Protein AF-A0A0G3BK07-F1 (afdb_monomer_lite)

Foldseek 3Di:
DDDDDDDPPPDVQPPDFDKDKDFAALQCLQPDPPRQWHQDPVRDIDGDVVLQDDPQNWGQPDWDKDWDDADAKIWIKIWRHTDADPDDRPDPVCVLRYNQWTWIWIWMHHRTMIMTTGTDIAGCDDDPDPSPGHHPVNVSVVVNHDDDDDDDPPDPPDD

Radius of gyration: 17.46 Å; chains: 1; bounding box: 60×30×41 Å

Organism: NCBI:txid413882

Sequence (159 aa):
MLYFQYDEARDEYAKTLRLEVARRPLESALTAPDAIVIRRRDGSIGLNDVYRWGGCGQTAVDLKVESVVGRNWNGWVVEQVFPMPKRPLRSEACQKFTPEYKCVDMTFGNDKMSVQLASHCFLRKRVHNLDKELSYDVFMDTIKTIEFHEGSVSVPRSN

Secondary structure (DSSP, 8-state):
----PPP-S--TT------EEESS-HHHHTTSTT-SEEE-TTS-EEE-GGG--EETTEE--EEEEEEEE-SS-EEEEEEEEPPPPSS--SSGGGTTSSTTEEEEEEEEE-SS-EEEEEEEEEESS----TTT--BHHHHHHHHTT--------------

Structure (mmCIF, N/CA/C/O backbone):
data_AF-A0A0G3BK07-F1
#
_entry.id   AF-A0A0G3BK07-F1
#
loop_
_atom_site.group_PDB
_atom_site.id
_atom_site.type_symbol
_atom_site.label_atom_id
_atom_site.label_alt_id
_atom_site.label_comp_id
_atom_site.label_asym_id
_atom_site.label_entity_id
_atom_site.label_seq_id
_atom_site.pdbx_PDB_ins_code
_atom_site.Cartn_x
_atom_site.Cartn_y
_atom_site.Cartn_z
_atom_site.occupancy
_atom_site.B_iso_or_equiv
_atom_site.auth_seq_id
_atom_site.auth_comp_id
_atom_site.auth_asym_id
_atom_site.auth_atom_id
_atom_site.pdbx_PDB_model_num
ATOM 1 N N . MET A 1 1 ? -13.524 16.863 -0.889 1.00 23.05 1 MET A N 1
ATOM 2 C CA . MET A 1 1 ? -14.591 15.846 -0.950 1.00 23.05 1 MET A CA 1
ATOM 3 C C . MET A 1 1 ? -14.388 15.068 -2.235 1.00 23.05 1 MET A C 1
ATOM 5 O O . MET A 1 1 ? -14.537 15.653 -3.298 1.00 23.05 1 MET A O 1
ATOM 9 N N . LEU A 1 2 ? -13.921 13.823 -2.142 1.00 33.03 2 LEU A N 1
ATOM 10 C CA . LEU A 1 2 ? -13.814 12.933 -3.298 1.00 33.03 2 LEU A CA 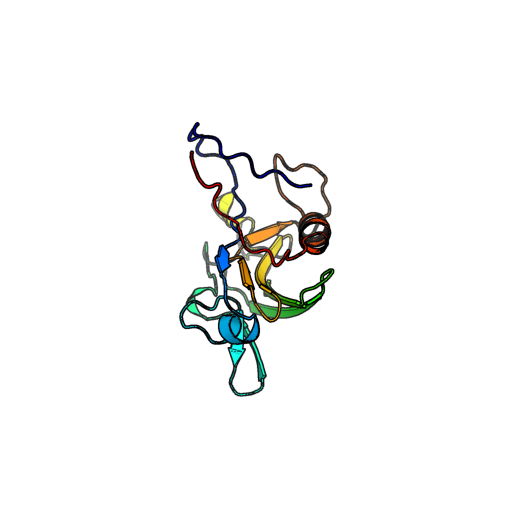1
ATOM 11 C C . LEU A 1 2 ? -15.133 12.182 -3.439 1.00 33.03 2 LEU A C 1
ATOM 13 O O . LEU A 1 2 ? -15.545 11.490 -2.511 1.00 33.03 2 LEU A O 1
ATOM 17 N N . TYR A 1 3 ? -15.783 12.345 -4.585 1.00 24.83 3 TYR A N 1
ATOM 18 C CA . TYR A 1 3 ? -16.894 11.501 -4.997 1.00 24.83 3 TYR A CA 1
ATOM 19 C C . TYR A 1 3 ? -16.329 10.381 -5.862 1.00 24.83 3 TYR A C 1
ATOM 21 O O . TYR A 1 3 ? -15.732 10.645 -6.903 1.00 24.83 3 TYR A O 1
ATOM 29 N N . PHE A 1 4 ? -16.511 9.136 -5.433 1.00 38.34 4 PHE A N 1
ATOM 30 C CA . PHE A 1 4 ? -16.368 7.992 -6.323 1.00 38.34 4 PHE A CA 1
ATOM 31 C C . PHE A 1 4 ? -17.698 7.842 -7.055 1.00 38.34 4 PHE A C 1
ATOM 33 O O . PHE A 1 4 ? -18.704 7.475 -6.448 1.00 38.34 4 PHE A O 1
ATOM 40 N N . GLN A 1 5 ? -17.720 8.205 -8.334 1.00 29.67 5 GLN A N 1
ATOM 41 C CA . GLN A 1 5 ? -18.884 8.004 -9.184 1.00 29.67 5 GLN A CA 1
ATOM 42 C C . GLN A 1 5 ? -18.839 6.563 -9.701 1.00 29.67 5 GLN A C 1
ATOM 44 O O . GLN A 1 5 ? -17.885 6.160 -10.362 1.00 29.67 5 GLN A O 1
ATOM 49 N N . TYR A 1 6 ? -19.839 5.772 -9.318 1.00 37.56 6 TYR A N 1
ATOM 50 C CA . TYR A 1 6 ? -20.105 4.474 -9.926 1.00 37.56 6 TYR A CA 1
ATOM 51 C C . TYR A 1 6 ? -20.714 4.737 -11.305 1.00 37.56 6 TYR A C 1
ATOM 53 O O . TYR A 1 6 ? -21.755 5.388 -11.389 1.00 37.56 6 TYR A O 1
ATOM 61 N N . ASP A 1 7 ? -20.041 4.285 -12.360 1.00 32.56 7 ASP A N 1
ATOM 62 C CA . ASP A 1 7 ? -20.565 4.306 -13.723 1.00 32.56 7 ASP A CA 1
ATOM 63 C C . ASP A 1 7 ? -21.001 2.882 -14.102 1.00 32.56 7 ASP A C 1
ATOM 65 O O . ASP A 1 7 ? -20.219 1.933 -13.994 1.00 32.56 7 ASP A O 1
ATOM 69 N N . GLU A 1 8 ? -22.270 2.719 -14.485 1.00 35.84 8 GLU A N 1
ATOM 70 C CA . GLU A 1 8 ? -22.829 1.454 -14.988 1.00 35.84 8 GLU A CA 1
ATOM 71 C C . GLU A 1 8 ? -22.398 1.168 -16.435 1.00 35.84 8 GLU A C 1
ATOM 73 O O . GLU A 1 8 ? -22.541 0.036 -16.912 1.00 35.84 8 GLU A O 1
ATOM 78 N N . ALA A 1 9 ? -21.819 2.153 -17.131 1.00 39.69 9 ALA A N 1
ATOM 79 C CA . ALA A 1 9 ? -21.165 1.931 -18.406 1.00 39.69 9 ALA A CA 1
ATOM 80 C C . ALA A 1 9 ? -19.834 1.204 -18.162 1.00 39.69 9 ALA A C 1
ATOM 82 O O . ALA A 1 9 ? -18.813 1.794 -17.815 1.00 39.69 9 ALA A O 1
ATOM 83 N N . ARG A 1 10 ? -19.859 -0.123 -18.328 1.00 40.72 10 ARG A N 1
ATOM 84 C CA . ARG A 1 10 ? -18.666 -0.972 -18.438 1.00 40.72 10 ARG A CA 1
ATOM 85 C C . ARG A 1 10 ? -17.839 -0.557 -19.659 1.00 40.72 10 ARG A C 1
ATOM 87 O O . ARG A 1 10 ? -17.879 -1.237 -20.679 1.00 40.72 10 ARG A O 1
ATOM 94 N N . ASP A 1 11 ? -17.079 0.522 -19.540 1.00 35.75 11 ASP A N 1
ATOM 95 C CA . ASP A 1 11 ? -15.931 0.759 -20.402 1.00 35.75 11 ASP A CA 1
ATOM 96 C C . ASP A 1 11 ? -14.705 0.093 -19.774 1.00 35.75 11 ASP A C 1
ATOM 98 O O . ASP A 1 11 ? -14.296 0.372 -18.645 1.00 35.75 11 ASP A O 1
ATOM 102 N N . GLU A 1 12 ? -14.118 -0.817 -20.542 1.00 38.25 12 GLU A N 1
ATOM 103 C CA . GLU A 1 12 ? -13.008 -1.723 -20.220 1.00 38.25 12 GLU A CA 1
ATOM 104 C C . GLU A 1 12 ? -11.671 -1.012 -19.895 1.00 38.25 12 GLU A C 1
ATOM 106 O O . GLU A 1 12 ? -10.623 -1.649 -19.803 1.00 38.25 12 GLU A O 1
ATOM 111 N N . TYR A 1 13 ? -11.691 0.311 -19.694 1.00 38.28 13 TYR A N 1
ATOM 112 C CA . TYR A 1 13 ? -10.506 1.167 -19.593 1.00 38.28 13 TYR A CA 1
ATOM 113 C C . TYR A 1 13 ? -10.433 2.039 -18.336 1.00 38.28 13 TYR A C 1
ATOM 115 O O . TYR A 1 13 ? -9.429 2.730 -18.139 1.00 38.28 13 TYR A O 1
ATOM 123 N N . ALA A 1 14 ? -11.421 1.993 -17.437 1.00 39.44 14 ALA A N 1
ATOM 124 C CA . ALA A 1 14 ? -11.274 2.645 -16.141 1.00 39.44 14 ALA A CA 1
ATOM 125 C C . ALA A 1 14 ? -10.205 1.903 -15.314 1.00 39.44 14 ALA A C 1
ATOM 127 O O . ALA A 1 14 ? -10.445 0.824 -14.774 1.00 39.44 14 ALA A O 1
ATOM 128 N N . LYS A 1 15 ? -8.998 2.479 -15.204 1.00 59.69 15 LYS A N 1
ATOM 129 C CA . LYS A 1 15 ? -7.946 2.031 -14.274 1.00 59.69 15 LYS A CA 1
ATOM 130 C C . LYS A 1 15 ? -8.411 2.304 -12.836 1.00 59.69 15 LYS A C 1
ATOM 132 O O . LYS A 1 15 ? -8.018 3.289 -12.219 1.00 59.69 15 LYS A O 1
ATOM 137 N N . THR A 1 16 ? -9.307 1.472 -12.311 1.00 67.69 16 THR A N 1
ATOM 138 C CA . THR A 1 16 ? -9.896 1.662 -10.983 1.00 67.69 16 THR A CA 1
ATOM 139 C C . THR A 1 16 ? -8.861 1.402 -9.892 1.00 67.69 16 THR A C 1
ATOM 141 O O . THR A 1 16 ? -8.239 0.340 -9.839 1.00 67.69 16 THR A O 1
ATOM 144 N N . LEU A 1 17 ? -8.714 2.355 -8.974 1.00 77.69 17 LEU A N 1
ATOM 145 C CA . LEU A 1 17 ? -8.032 2.138 -7.706 1.00 77.69 17 LEU A CA 1
ATOM 146 C C . LEU A 1 17 ? -9.052 1.618 -6.685 1.00 77.69 17 LEU A C 1
ATOM 148 O O . LEU A 1 17 ? -10.033 2.301 -6.391 1.00 77.69 17 LEU A O 1
ATOM 152 N N . ARG A 1 18 ? -8.830 0.418 -6.140 1.00 84.00 18 ARG A N 1
ATOM 153 C CA . ARG A 1 18 ? -9.749 -0.217 -5.187 1.00 84.00 18 ARG A CA 1
ATOM 154 C C . ARG A 1 18 ? -9.181 -0.169 -3.774 1.00 84.00 18 ARG A C 1
ATOM 156 O O . ARG A 1 18 ? -8.139 -0.755 -3.503 1.00 84.00 18 ARG A O 1
ATOM 163 N N . LEU A 1 19 ? -9.902 0.504 -2.884 1.00 89.94 19 LEU A N 1
ATOM 164 C CA . LEU A 1 19 ? -9.653 0.506 -1.446 1.00 89.94 19 LEU A CA 1
ATOM 165 C C . LEU A 1 19 ? -10.697 -0.380 -0.768 1.00 89.94 19 LEU A C 1
ATOM 167 O O . LEU A 1 19 ? -11.898 -0.174 -0.940 1.00 89.94 19 LEU A O 1
ATOM 171 N N . GLU A 1 20 ? -10.249 -1.364 -0.002 1.00 90.81 20 GLU A N 1
ATOM 172 C CA . GLU A 1 20 ? -11.119 -2.294 0.709 1.00 90.81 20 GLU A CA 1
ATOM 173 C C . GLU A 1 20 ? -11.290 -1.846 2.152 1.00 90.81 20 GLU A C 1
ATOM 175 O O . GLU A 1 20 ? -10.339 -1.858 2.928 1.00 90.81 20 GLU A O 1
ATOM 180 N N . VAL A 1 21 ? -12.506 -1.433 2.508 1.00 91.50 21 VAL A N 1
ATOM 181 C CA . VAL A 1 21 ? -12.836 -0.917 3.840 1.00 91.50 21 VAL A CA 1
ATOM 182 C C . VAL A 1 21 ? -13.469 -2.022 4.680 1.00 91.50 21 VAL A C 1
ATOM 184 O O . VAL A 1 21 ? -14.434 -2.656 4.257 1.00 91.50 21 VAL A O 1
ATOM 187 N N . ALA A 1 22 ? -12.974 -2.210 5.900 1.00 89.81 22 ALA A N 1
ATOM 188 C CA . ALA A 1 22 ? -13.509 -3.167 6.858 1.00 89.81 22 ALA A CA 1
ATOM 189 C C . ALA A 1 22 ? -13.749 -2.512 8.224 1.00 89.81 22 ALA A C 1
ATOM 191 O O . ALA A 1 22 ? -12.924 -1.740 8.718 1.00 89.81 22 ALA A O 1
ATOM 192 N N . ARG A 1 23 ? -14.869 -2.871 8.869 1.00 92.12 23 ARG A N 1
ATOM 193 C CA . ARG A 1 23 ? -15.176 -2.510 10.264 1.00 92.12 23 ARG A CA 1
ATOM 194 C C . ARG A 1 23 ? -14.398 -3.406 11.225 1.00 92.12 23 ARG A C 1
ATOM 196 O O . ARG A 1 23 ? -14.966 -4.280 11.876 1.00 92.12 23 ARG A O 1
ATOM 203 N N . ARG A 1 24 ? -13.083 -3.227 11.249 1.00 93.75 24 ARG A N 1
ATOM 204 C CA . ARG A 1 24 ? -12.180 -3.880 12.193 1.00 93.75 24 ARG A CA 1
ATOM 205 C C . ARG A 1 24 ? -11.040 -2.932 12.563 1.00 93.75 24 ARG A C 1
ATOM 207 O O . ARG A 1 24 ? -10.619 -2.165 11.696 1.00 93.75 24 ARG A O 1
ATOM 214 N N . PRO A 1 25 ? -10.514 -3.001 13.795 1.00 96.50 25 PRO A N 1
ATOM 215 C CA . PRO A 1 25 ? -9.340 -2.231 14.182 1.00 96.50 25 PRO A CA 1
ATOM 216 C C . PRO A 1 25 ? -8.143 -2.551 13.282 1.00 96.50 25 PRO A C 1
ATOM 218 O O . PRO A 1 25 ? -7.969 -3.694 12.849 1.00 96.50 25 PRO A O 1
ATOM 221 N N . LEU A 1 26 ? -7.274 -1.566 13.063 1.00 97.25 26 LEU A N 1
ATOM 222 C CA . LEU A 1 26 ? -6.054 -1.719 12.272 1.00 97.25 26 LEU A CA 1
ATOM 223 C C . LEU A 1 26 ? -5.178 -2.888 12.744 1.00 97.25 26 LEU A C 1
ATOM 225 O O . LEU A 1 26 ? -4.757 -3.703 11.932 1.00 97.25 26 LEU A O 1
ATOM 229 N N . GLU A 1 27 ? -4.944 -3.019 14.049 1.00 96.75 27 GLU A N 1
ATOM 230 C CA . GLU A 1 27 ? -4.103 -4.096 14.597 1.00 96.75 27 GLU A CA 1
ATOM 231 C C . GLU A 1 27 ? -4.686 -5.492 14.315 1.00 96.75 27 GLU A C 1
ATOM 233 O O . GLU A 1 27 ? -3.955 -6.440 14.017 1.00 96.75 27 GLU A O 1
ATOM 238 N N . SER A 1 28 ? -6.017 -5.615 14.319 1.00 97.06 28 SER A N 1
ATOM 239 C CA . SER A 1 28 ? -6.696 -6.842 13.895 1.00 97.06 28 SER A CA 1
ATOM 240 C C . SER A 1 28 ? -6.566 -7.069 12.388 1.00 97.06 28 SER A C 1
ATOM 242 O O . SER A 1 28 ? -6.412 -8.207 11.957 1.00 97.06 28 SER A O 1
ATOM 244 N N . ALA A 1 29 ? -6.585 -6.008 11.575 1.00 96.94 29 ALA A N 1
ATOM 245 C CA . ALA A 1 29 ? -6.411 -6.112 10.127 1.00 96.94 29 ALA A CA 1
ATOM 246 C C . ALA A 1 29 ? -5.014 -6.612 9.727 1.00 96.94 29 ALA A C 1
ATOM 248 O O . ALA A 1 29 ? -4.910 -7.377 8.777 1.00 96.94 29 ALA A O 1
ATOM 249 N N . LEU A 1 30 ? -3.963 -6.247 10.468 1.00 97.69 30 LEU A N 1
ATOM 250 C CA . LEU A 1 30 ? -2.578 -6.677 10.202 1.00 97.69 30 LEU A CA 1
ATOM 251 C C . LEU A 1 30 ? -2.301 -8.150 10.533 1.00 97.69 30 LEU A C 1
ATOM 253 O O . LEU A 1 30 ? -1.230 -8.667 10.216 1.00 97.69 30 LEU A O 1
ATOM 257 N N . THR A 1 31 ? -3.214 -8.810 11.241 1.00 96.75 31 THR A N 1
ATOM 258 C CA . THR A 1 31 ? -3.064 -10.205 11.687 1.00 96.75 31 THR A CA 1
ATOM 259 C C . THR A 1 31 ? -4.165 -11.113 11.143 1.00 96.75 31 THR A C 1
ATOM 261 O O . THR A 1 31 ? -4.170 -12.315 11.414 1.00 96.75 31 THR A O 1
ATOM 264 N N . ALA A 1 32 ? -5.087 -10.557 10.356 1.00 94.88 32 ALA A N 1
ATOM 265 C CA . ALA A 1 32 ? -6.184 -11.296 9.763 1.00 94.88 32 ALA A CA 1
ATOM 266 C C . ALA A 1 32 ? -5.704 -12.230 8.629 1.00 94.88 32 ALA A C 1
ATOM 268 O O . ALA A 1 32 ? -4.693 -11.952 7.982 1.00 94.88 32 ALA A O 1
ATOM 269 N N . PRO A 1 33 ? -6.434 -13.321 8.331 1.00 91.69 33 PRO A N 1
ATOM 270 C CA . PRO A 1 33 ? -6.076 -14.235 7.240 1.00 91.69 33 PRO A CA 1
ATOM 271 C C . PRO A 1 33 ? -6.009 -13.574 5.853 1.00 91.69 33 PRO A C 1
ATOM 273 O O . PRO A 1 33 ? -5.289 -14.042 4.978 1.00 91.69 33 PRO A O 1
ATOM 276 N N . ASP A 1 34 ? -6.759 -12.490 5.659 1.00 91.62 34 ASP A N 1
ATOM 277 C CA . ASP A 1 34 ? -6.844 -11.695 4.431 1.00 91.62 34 ASP A CA 1
ATOM 278 C C . ASP A 1 34 ? -5.934 -10.450 4.452 1.00 91.62 34 ASP A C 1
ATOM 280 O O . ASP A 1 34 ? -6.061 -9.573 3.597 1.00 91.62 34 ASP A O 1
ATOM 284 N N . ALA A 1 35 ? -5.034 -10.341 5.433 1.00 95.00 35 ALA A N 1
ATOM 285 C CA . ALA A 1 35 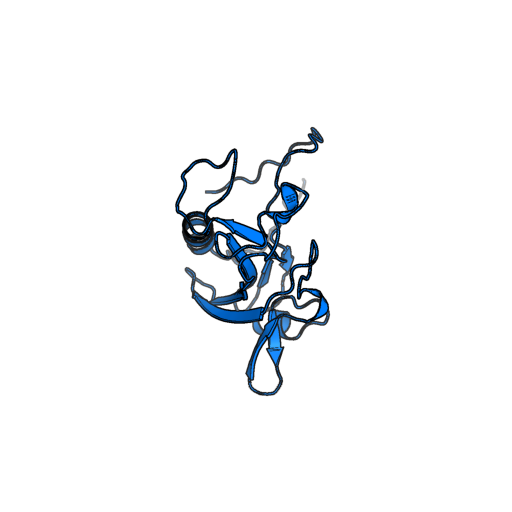? -4.133 -9.206 5.578 1.00 95.00 35 ALA A CA 1
ATOM 286 C C . ALA A 1 35 ? -3.190 -9.079 4.371 1.00 95.00 35 ALA A C 1
ATOM 288 O O . ALA A 1 35 ? -2.479 -10.029 4.023 1.00 95.00 35 ALA A O 1
ATOM 289 N N . ILE A 1 36 ? -3.162 -7.889 3.766 1.00 95.12 36 ILE A N 1
ATOM 290 C CA . ILE A 1 36 ? -2.223 -7.535 2.694 1.00 95.12 36 ILE A CA 1
ATOM 291 C C . ILE A 1 36 ? -0.876 -7.178 3.312 1.00 95.12 36 ILE A C 1
ATOM 293 O O . ILE A 1 36 ? 0.127 -7.865 3.115 1.00 95.12 36 ILE A O 1
ATOM 297 N N . VAL A 1 37 ? -0.878 -6.122 4.122 1.00 97.12 37 VAL A N 1
ATOM 298 C CA . VAL A 1 37 ? 0.234 -5.780 5.001 1.00 97.12 37 VAL A CA 1
ATOM 299 C C . VAL A 1 37 ? 0.045 -6.527 6.313 1.00 97.12 37 VAL A C 1
ATOM 301 O O . VAL A 1 37 ? -1.011 -6.440 6.938 1.00 97.12 37 VAL A O 1
ATOM 304 N N . ILE A 1 38 ? 1.080 -7.250 6.731 1.00 97.19 38 ILE A N 1
ATOM 305 C CA . ILE A 1 38 ? 1.059 -8.097 7.921 1.00 97.19 38 ILE A CA 1
ATOM 306 C C . ILE A 1 38 ? 1.980 -7.573 9.007 1.00 97.19 38 ILE A C 1
ATOM 308 O O . ILE A 1 38 ? 3.071 -7.064 8.735 1.00 97.19 38 ILE A O 1
ATOM 312 N N . ARG A 1 39 ? 1.567 -7.791 10.253 1.00 97.38 39 ARG A N 1
ATOM 313 C CA . ARG A 1 39 ? 2.446 -7.712 11.415 1.00 97.38 39 ARG A CA 1
ATOM 314 C C . ARG A 1 39 ? 2.912 -9.110 11.789 1.00 97.38 39 ARG A C 1
ATOM 316 O O . ARG A 1 39 ? 2.107 -9.991 12.086 1.00 97.38 39 ARG A O 1
ATOM 323 N N . ARG A 1 40 ? 4.225 -9.318 11.773 1.00 94.94 40 ARG A N 1
ATOM 324 C CA . ARG A 1 40 ? 4.853 -10.579 12.172 1.00 94.94 40 ARG A CA 1
ATOM 325 C C . ARG A 1 40 ? 4.953 -10.678 13.693 1.00 94.94 40 ARG A C 1
ATOM 327 O O . ARG A 1 40 ? 4.777 -9.703 14.420 1.00 94.94 40 ARG A O 1
ATOM 334 N N . ARG A 1 41 ? 5.268 -11.882 14.181 1.00 93.50 41 ARG A N 1
ATOM 335 C CA . ARG A 1 41 ? 5.388 -12.173 15.623 1.00 93.50 41 ARG A CA 1
ATOM 336 C C . ARG A 1 41 ? 6.478 -11.359 16.323 1.00 93.50 41 ARG A C 1
ATOM 338 O O . ARG A 1 41 ? 6.349 -11.093 17.509 1.00 93.50 41 ARG A O 1
ATOM 345 N N . ASP A 1 42 ? 7.523 -10.969 15.600 1.00 94.81 42 ASP A N 1
ATOM 346 C CA . ASP A 1 42 ? 8.603 -10.104 16.092 1.00 94.81 42 ASP A CA 1
ATOM 347 C C . ASP A 1 42 ? 8.230 -8.608 16.092 1.00 94.81 42 ASP A C 1
ATOM 349 O O . ASP A 1 42 ? 9.057 -7.761 16.417 1.00 94.81 42 ASP A O 1
ATOM 353 N N . GLY A 1 43 ? 6.991 -8.270 15.717 1.00 93.94 43 GLY A N 1
ATOM 354 C CA . GLY A 1 43 ? 6.501 -6.900 15.597 1.00 93.94 43 GLY A CA 1
ATOM 355 C C . GLY A 1 43 ? 6.864 -6.220 14.276 1.00 93.94 43 GLY A C 1
ATOM 356 O O . GLY A 1 43 ? 6.372 -5.120 14.021 1.00 93.94 43 GLY A O 1
ATOM 357 N N . SER A 1 44 ? 7.671 -6.853 13.418 1.00 96.06 44 SER A N 1
ATOM 358 C CA . SER A 1 44 ? 8.017 -6.294 12.112 1.00 96.06 44 SER A CA 1
ATOM 359 C C . SER A 1 44 ? 6.801 -6.250 11.191 1.00 96.06 44 SER A C 1
ATOM 361 O O . SER A 1 44 ? 5.945 -7.140 11.191 1.00 96.06 44 SER A O 1
ATOM 363 N N . ILE A 1 45 ? 6.743 -5.205 10.373 1.00 97.62 45 ILE A N 1
ATOM 364 C CA . ILE A 1 45 ? 5.743 -5.073 9.321 1.00 97.62 45 ILE A CA 1
ATOM 365 C C . ILE A 1 45 ? 6.313 -5.629 8.018 1.00 97.62 45 ILE A C 1
ATOM 367 O O . ILE A 1 45 ? 7.509 -5.525 7.738 1.00 97.62 45 ILE A O 1
ATOM 371 N N . GLY A 1 46 ? 5.465 -6.248 7.211 1.00 95.75 46 GLY A N 1
ATOM 372 C CA . GLY A 1 46 ? 5.842 -6.705 5.885 1.00 95.75 46 GLY A CA 1
ATOM 373 C C . GLY A 1 46 ? 4.641 -6.971 5.004 1.00 95.75 46 GLY A C 1
ATOM 374 O O . GLY A 1 46 ? 3.504 -6.693 5.373 1.00 95.75 46 GLY A O 1
ATOM 375 N N . LEU A 1 47 ? 4.914 -7.524 3.832 1.00 94.75 47 LEU A N 1
ATOM 376 C CA . LEU A 1 47 ? 3.887 -7.968 2.906 1.00 94.75 47 LEU A CA 1
ATOM 377 C C . LEU A 1 47 ? 3.580 -9.445 3.148 1.00 94.75 47 LEU A C 1
ATOM 379 O O . LEU A 1 47 ? 4.491 -10.230 3.420 1.00 94.75 47 LEU A O 1
ATOM 383 N N . ASN A 1 48 ? 2.311 -9.816 3.044 1.00 91.69 48 ASN A N 1
ATOM 384 C CA . ASN A 1 48 ? 1.917 -11.212 2.947 1.00 91.69 48 ASN A CA 1
ATOM 385 C C . ASN A 1 48 ? 2.363 -11.768 1.586 1.00 91.69 48 ASN A C 1
ATOM 387 O O . ASN A 1 48 ? 2.113 -11.156 0.549 1.00 91.69 48 ASN A O 1
ATOM 391 N N . ASP A 1 49 ? 3.024 -12.928 1.586 1.00 87.06 49 ASP A N 1
ATOM 392 C CA . ASP A 1 49 ? 3.636 -13.518 0.390 1.00 87.06 49 ASP A CA 1
ATOM 393 C C . ASP A 1 49 ? 2.635 -13.754 -0.753 1.00 87.06 49 ASP A C 1
ATOM 395 O O . ASP A 1 49 ? 3.027 -13.706 -1.916 1.00 87.06 49 ASP A O 1
ATOM 399 N N . VAL A 1 50 ? 1.341 -13.925 -0.451 1.00 85.12 50 VAL A N 1
ATOM 400 C CA . VAL A 1 50 ? 0.269 -14.033 -1.462 1.00 85.12 50 VAL A CA 1
ATOM 401 C C . VAL A 1 50 ? 0.148 -12.761 -2.314 1.00 85.12 50 VAL A C 1
ATOM 403 O O . VAL A 1 50 ? -0.205 -12.830 -3.490 1.00 85.12 50 VAL A O 1
ATOM 406 N N . TYR A 1 51 ? 0.473 -11.602 -1.740 1.00 83.19 51 TYR A N 1
ATOM 407 C CA . TYR A 1 51 ? 0.456 -10.301 -2.412 1.00 83.19 51 TYR A CA 1
ATOM 408 C C . TYR A 1 51 ? 1.831 -9.888 -2.938 1.00 83.19 51 TYR A C 1
ATOM 410 O O . TYR A 1 51 ? 1.962 -8.847 -3.581 1.00 83.19 51 TYR A O 1
ATOM 418 N N . ARG A 1 52 ? 2.870 -10.707 -2.729 1.00 80.81 52 ARG A N 1
ATOM 419 C CA . ARG A 1 52 ? 4.175 -10.465 -3.337 1.00 80.81 52 ARG A CA 1
ATOM 420 C C . ARG A 1 52 ? 4.086 -10.763 -4.827 1.00 80.81 52 ARG A C 1
ATOM 422 O O . ARG A 1 52 ? 4.024 -11.912 -5.258 1.00 80.81 52 ARG A O 1
ATOM 429 N N . TRP A 1 53 ? 4.075 -9.709 -5.628 1.00 70.69 53 TRP A N 1
ATOM 430 C CA . TRP A 1 53 ? 3.887 -9.814 -7.062 1.00 70.69 53 TRP A CA 1
ATOM 431 C C . TRP A 1 53 ? 5.222 -10.015 -7.776 1.00 70.69 53 TRP A C 1
ATOM 433 O O . TRP A 1 53 ? 6.154 -9.215 -7.686 1.00 70.69 53 TRP A O 1
ATOM 443 N N . GLY A 1 54 ? 5.280 -11.103 -8.540 1.00 61.53 54 GLY A N 1
ATOM 444 C CA . GLY A 1 54 ? 6.199 -11.283 -9.653 1.00 61.53 54 GLY A CA 1
ATOM 445 C C . GLY A 1 54 ? 5.373 -11.388 -10.928 1.00 61.53 54 GLY A C 1
ATOM 446 O O . GLY A 1 54 ? 4.549 -12.288 -11.066 1.00 61.53 54 GLY A O 1
ATOM 447 N N . GLY A 1 55 ? 5.548 -10.449 -11.849 1.00 63.31 55 GLY A N 1
ATOM 448 C CA . GLY A 1 55 ? 4.790 -10.383 -13.094 1.00 63.31 55 GLY A CA 1
ATOM 449 C C . GLY A 1 55 ? 5.727 -10.115 -14.256 1.00 63.31 55 GLY A C 1
ATOM 450 O O . GLY A 1 55 ? 6.750 -9.453 -14.100 1.00 63.31 55 GLY A O 1
ATOM 451 N N . CYS A 1 56 ? 5.402 -10.636 -15.439 1.00 73.94 56 CYS A N 1
ATOM 452 C CA . CYS A 1 56 ? 6.148 -10.326 -16.663 1.00 73.94 56 CYS A CA 1
ATOM 453 C C . CYS A 1 56 ? 7.645 -10.694 -16.626 1.00 73.94 56 CYS A C 1
ATOM 455 O O . CYS A 1 56 ? 8.471 -10.037 -17.261 1.00 73.94 56 CYS A O 1
ATOM 457 N N . GLY A 1 57 ? 8.006 -11.728 -15.858 1.00 75.12 57 GLY A N 1
ATOM 458 C CA . GLY A 1 57 ? 9.399 -12.129 -15.650 1.00 75.12 57 GLY A CA 1
ATOM 459 C C . GLY A 1 57 ? 10.212 -11.160 -14.783 1.00 75.12 57 GLY A C 1
ATOM 460 O O . GLY A 1 57 ? 11.436 -11.265 -14.763 1.00 75.12 57 GLY A O 1
ATOM 461 N N . GLN A 1 58 ? 9.559 -10.215 -14.097 1.00 83.38 58 GLN A N 1
ATOM 462 C CA . GLN A 1 58 ? 10.161 -9.386 -13.056 1.00 83.38 58 GLN A CA 1
ATOM 463 C C . GLN A 1 58 ? 9.784 -9.918 -11.677 1.00 83.38 58 GLN A C 1
ATOM 465 O O . GLN A 1 58 ? 8.642 -10.309 -11.437 1.00 83.38 58 GLN A O 1
ATOM 470 N N . THR A 1 59 ? 10.750 -9.876 -10.766 1.00 86.50 59 THR A N 1
ATOM 471 C CA . THR A 1 59 ? 10.570 -10.221 -9.356 1.00 86.50 59 THR A CA 1
ATOM 472 C C . THR A 1 59 ? 11.065 -9.054 -8.524 1.00 86.50 59 THR A C 1
ATOM 474 O O . THR A 1 59 ? 12.145 -8.523 -8.794 1.00 86.50 59 THR A O 1
ATOM 477 N N . ALA A 1 60 ? 10.291 -8.665 -7.512 1.00 88.88 60 ALA A N 1
ATOM 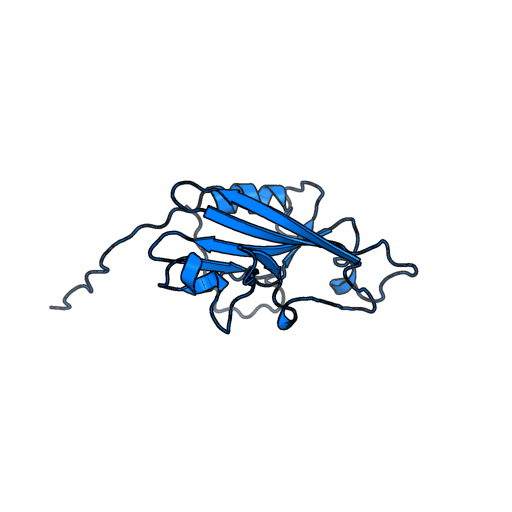478 C CA . ALA A 1 60 ? 10.722 -7.653 -6.563 1.00 88.88 60 ALA A CA 1
ATOM 479 C C . ALA A 1 60 ? 11.984 -8.128 -5.824 1.00 88.88 60 ALA A C 1
ATOM 481 O O . ALA A 1 60 ? 11.988 -9.199 -5.201 1.00 88.88 60 ALA A O 1
ATOM 482 N N . VAL A 1 61 ? 13.049 -7.332 -5.912 1.00 91.50 61 VAL A N 1
ATOM 483 C CA . VAL A 1 61 ? 14.357 -7.621 -5.302 1.00 91.50 61 VAL A CA 1
ATOM 484 C C . VAL A 1 61 ? 14.427 -7.184 -3.845 1.00 91.50 61 VAL A C 1
ATOM 486 O O . VAL A 1 61 ? 15.274 -7.675 -3.108 1.00 91.50 61 VAL A O 1
ATOM 489 N N . ASP A 1 62 ? 13.538 -6.282 -3.437 1.00 92.88 62 ASP A N 1
ATOM 490 C CA . ASP A 1 62 ? 13.495 -5.720 -2.094 1.00 92.88 62 ASP A CA 1
ATOM 491 C C . ASP A 1 62 ? 12.061 -5.302 -1.730 1.00 92.88 62 ASP A C 1
ATOM 493 O O . ASP A 1 62 ? 11.219 -5.093 -2.612 1.00 92.88 62 ASP A O 1
ATOM 497 N N . LEU A 1 63 ? 11.797 -5.193 -0.428 1.00 94.31 63 LEU A N 1
ATOM 498 C CA . LEU A 1 63 ? 10.562 -4.665 0.140 1.00 94.31 63 LEU A CA 1
ATOM 4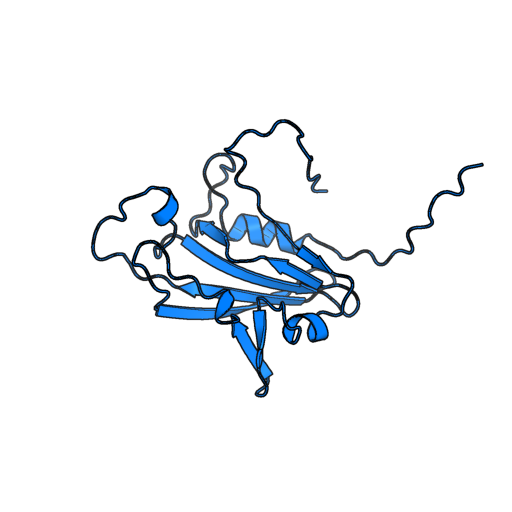99 C C . LEU A 1 63 ? 10.904 -3.502 1.069 1.00 94.31 63 LEU A C 1
ATOM 501 O O . LEU A 1 63 ? 11.569 -3.689 2.086 1.00 94.31 63 LEU A O 1
ATOM 505 N N . LYS A 1 64 ? 10.398 -2.307 0.762 1.00 96.50 64 LYS A N 1
ATOM 506 C CA . LYS A 1 64 ? 10.578 -1.131 1.621 1.00 96.50 64 LYS A CA 1
ATOM 507 C C . LYS A 1 64 ? 9.303 -0.847 2.384 1.00 96.50 64 LYS A C 1
ATOM 509 O O . LYS A 1 64 ? 8.251 -0.671 1.784 1.00 96.50 64 LYS A O 1
ATOM 514 N N . VAL A 1 65 ? 9.407 -0.781 3.702 1.00 97.62 65 VAL A N 1
ATOM 515 C CA . VAL A 1 65 ? 8.267 -0.518 4.580 1.00 97.62 65 VAL A CA 1
ATOM 516 C C . VAL A 1 65 ? 8.360 0.903 5.116 1.00 97.62 65 VAL A C 1
ATOM 518 O O . VAL A 1 65 ? 9.406 1.317 5.610 1.00 97.62 65 VAL A O 1
ATOM 521 N N . GLU A 1 66 ? 7.258 1.636 5.039 1.00 97.75 66 GLU A N 1
ATOM 522 C CA . GLU A 1 66 ? 7.131 3.009 5.520 1.00 97.75 66 GLU A CA 1
ATOM 523 C C . GLU A 1 66 ? 5.878 3.121 6.393 1.00 97.75 66 GLU A C 1
ATOM 525 O O . GLU A 1 66 ? 4.808 2.642 6.012 1.00 97.75 66 GLU A O 1
ATOM 530 N N . SER A 1 67 ? 5.990 3.738 7.572 1.00 97.56 67 SER A N 1
ATOM 531 C CA . SER A 1 67 ? 4.814 4.111 8.358 1.00 97.56 67 SER A CA 1
ATOM 532 C C . SER A 1 67 ? 4.195 5.383 7.792 1.00 97.56 67 SER A C 1
ATOM 534 O O . SER A 1 67 ? 4.891 6.317 7.396 1.00 97.56 67 SER A O 1
ATOM 536 N N . VAL A 1 68 ? 2.868 5.438 7.767 1.00 97.12 68 VAL A N 1
ATOM 537 C CA . VAL A 1 68 ? 2.135 6.592 7.250 1.00 97.12 68 VAL A CA 1
ATOM 538 C C . VAL A 1 68 ? 1.058 7.009 8.239 1.00 97.12 68 VAL A C 1
ATOM 540 O O . VAL A 1 68 ? 0.431 6.179 8.897 1.00 97.12 68 VAL A O 1
ATOM 543 N N . VAL A 1 69 ? 0.869 8.317 8.373 1.00 96.88 69 VAL A N 1
ATOM 544 C CA . VAL A 1 69 ? -0.062 8.911 9.335 1.00 96.88 69 VAL A CA 1
ATOM 545 C C . VAL A 1 69 ? -0.972 9.876 8.589 1.00 96.88 69 VAL A C 1
ATOM 547 O O . VAL A 1 69 ? -0.498 10.695 7.796 1.00 96.88 69 VAL A O 1
ATOM 550 N N . GLY A 1 70 ? -2.274 9.741 8.824 1.00 94.75 70 GLY A N 1
ATOM 551 C CA . GLY A 1 70 ? -3.297 10.669 8.359 1.00 94.75 70 GLY A CA 1
ATOM 552 C C . GLY A 1 70 ? -3.874 11.493 9.504 1.00 94.75 70 GLY A C 1
ATOM 553 O O . GLY A 1 70 ? -3.276 11.607 10.570 1.00 94.75 70 GLY A O 1
ATOM 554 N N . ARG A 1 71 ? -5.057 12.076 9.288 1.00 92.06 71 ARG A N 1
ATOM 555 C CA . ARG A 1 71 ? -5.695 12.963 10.277 1.00 92.06 71 ARG A CA 1
ATOM 556 C C . ARG A 1 71 ? -6.051 12.260 11.584 1.00 92.06 71 ARG A C 1
ATOM 558 O O . ARG A 1 71 ? -5.758 12.779 12.654 1.00 92.06 71 ARG A O 1
ATOM 565 N N . ASN A 1 72 ? -6.700 11.103 11.489 1.00 93.62 72 ASN A N 1
ATOM 566 C CA . ASN A 1 72 ? -7.184 10.332 12.637 1.00 93.62 72 ASN A CA 1
ATOM 567 C C . ASN A 1 72 ? -6.942 8.823 12.475 1.00 93.62 72 ASN A C 1
ATOM 569 O O . ASN A 1 72 ? -7.684 7.994 12.999 1.00 93.62 72 ASN A O 1
ATOM 573 N N . TRP A 1 73 ? -5.907 8.475 11.717 1.00 96.56 73 TRP A N 1
ATOM 574 C CA . TRP A 1 73 ? -5.531 7.104 11.419 1.00 96.56 73 TRP A CA 1
ATOM 575 C C . TRP A 1 73 ? -4.024 6.994 11.219 1.00 96.56 73 TRP A C 1
ATOM 577 O O . TRP A 1 73 ? -3.342 7.972 10.903 1.00 96.56 73 TRP A O 1
ATOM 587 N N . ASN A 1 74 ? -3.504 5.786 11.385 1.00 97.94 74 ASN A N 1
ATOM 588 C CA . ASN A 1 74 ? -2.127 5.439 11.057 1.00 97.94 74 ASN A CA 1
ATOM 589 C C . ASN A 1 74 ? -2.106 4.171 10.194 1.00 97.94 74 ASN A C 1
ATOM 591 O O . ASN A 1 74 ? -3.148 3.577 9.919 1.00 97.94 74 ASN A O 1
ATOM 595 N N . GLY A 1 75 ? -0.943 3.799 9.684 1.00 98.00 75 GLY A N 1
ATOM 596 C CA . GLY A 1 75 ? -0.821 2.635 8.827 1.00 98.00 75 GLY A CA 1
ATOM 597 C C . GLY A 1 75 ? 0.581 2.443 8.294 1.00 98.00 75 GLY A C 1
ATOM 598 O O . GLY A 1 75 ? 1.535 3.094 8.726 1.00 98.00 75 GLY A O 1
ATOM 599 N N . TRP A 1 76 ? 0.679 1.556 7.314 1.00 98.44 76 TRP A N 1
ATOM 600 C CA . TRP A 1 76 ? 1.926 1.217 6.655 1.00 98.44 76 TRP A CA 1
ATOM 601 C C . TRP A 1 76 ? 1.724 1.076 5.157 1.00 98.44 76 TRP A C 1
ATOM 603 O O . TRP A 1 76 ? 0.700 0.572 4.690 1.00 98.44 76 TRP A O 1
ATOM 613 N N . VAL A 1 77 ? 2.747 1.499 4.427 1.00 97.75 77 VAL A N 1
ATOM 614 C CA . VAL A 1 77 ? 2.928 1.258 3.003 1.00 97.75 77 VAL A CA 1
ATOM 615 C C . VAL A 1 77 ? 4.097 0.296 2.848 1.00 97.75 77 VAL A C 1
ATOM 617 O O . VAL A 1 77 ? 5.157 0.497 3.443 1.00 97.75 77 VAL A O 1
ATOM 620 N N . VAL A 1 78 ? 3.915 -0.743 2.042 1.00 97.50 78 VAL A N 1
ATOM 621 C CA . VAL A 1 78 ? 4.979 -1.659 1.642 1.00 97.50 78 VAL A CA 1
ATOM 622 C C . VAL A 1 78 ? 5.206 -1.499 0.148 1.00 97.50 78 VAL A C 1
ATOM 624 O O . VAL A 1 78 ? 4.328 -1.772 -0.659 1.00 97.50 78 VAL A O 1
ATOM 627 N N . GLU A 1 79 ? 6.388 -1.029 -0.223 1.00 95.69 79 GLU A N 1
ATOM 628 C CA . GLU A 1 79 ? 6.828 -0.888 -1.603 1.00 95.69 79 GLU A CA 1
ATOM 629 C C . GLU A 1 79 ? 7.555 -2.155 -2.056 1.00 95.69 79 GLU A C 1
ATOM 631 O O . GLU A 1 79 ? 8.567 -2.545 -1.472 1.00 95.69 79 GLU A O 1
ATOM 636 N N . GLN A 1 80 ? 7.077 -2.750 -3.144 1.00 94.31 80 GLN A N 1
ATOM 637 C CA . GLN A 1 80 ? 7.763 -3.814 -3.864 1.00 94.31 80 GLN A CA 1
ATOM 638 C C . GLN A 1 80 ? 8.731 -3.187 -4.876 1.00 94.31 80 GLN A C 1
ATOM 640 O O . GLN A 1 80 ? 8.314 -2.545 -5.844 1.00 94.31 80 GLN A O 1
ATOM 645 N N . VAL A 1 81 ? 10.038 -3.342 -4.645 1.00 93.38 81 VAL A N 1
ATOM 646 C CA . VAL A 1 81 ? 11.083 -2.708 -5.463 1.00 93.38 81 VAL A CA 1
ATOM 647 C C . VAL A 1 81 ? 11.468 -3.624 -6.616 1.00 93.38 81 VAL A C 1
ATOM 649 O O . VAL A 1 81 ? 12.034 -4.700 -6.408 1.00 93.38 81 VAL A O 1
ATOM 652 N N . PHE A 1 82 ? 11.218 -3.175 -7.843 1.00 91.75 82 PHE A N 1
ATOM 653 C CA . PHE A 1 82 ? 11.598 -3.897 -9.055 1.00 91.75 82 PHE A CA 1
ATOM 654 C C . PHE A 1 82 ? 12.904 -3.347 -9.642 1.00 91.75 82 PHE A C 1
ATOM 656 O O . PHE A 1 82 ? 13.091 -2.128 -9.690 1.00 91.75 82 PHE A O 1
ATOM 663 N N . PRO A 1 83 ? 13.822 -4.219 -10.093 1.00 91.31 83 PRO A N 1
ATOM 664 C CA . PRO A 1 83 ? 15.042 -3.788 -10.759 1.00 91.31 83 PRO A CA 1
ATOM 665 C C . PRO A 1 83 ? 14.738 -3.287 -12.178 1.00 91.31 83 PRO A C 1
ATOM 667 O O . PRO A 1 83 ? 13.670 -3.537 -12.734 1.00 91.31 83 PRO A O 1
ATOM 670 N N . MET A 1 84 ? 15.705 -2.608 -12.799 1.00 91.12 84 MET A N 1
ATOM 671 C CA . MET A 1 84 ? 15.614 -2.306 -14.229 1.00 91.12 84 MET A CA 1
ATOM 672 C C . MET A 1 84 ? 15.609 -3.627 -15.025 1.00 91.12 84 MET A C 1
ATOM 674 O O . MET A 1 84 ? 16.495 -4.466 -14.813 1.00 91.12 84 MET A O 1
ATOM 678 N N . PRO A 1 85 ? 14.647 -3.848 -15.936 1.00 88.25 85 PRO A N 1
ATOM 679 C CA . PRO A 1 85 ? 14.562 -5.092 -16.679 1.00 88.25 85 PRO A CA 1
ATOM 680 C C . PRO A 1 85 ? 15.748 -5.226 -17.645 1.00 88.25 85 PRO A C 1
ATOM 682 O O . PRO A 1 85 ? 16.102 -4.300 -18.370 1.00 88.25 85 PRO A O 1
ATOM 685 N N . LYS A 1 86 ? 16.358 -6.418 -17.696 1.00 86.12 86 LYS A N 1
ATOM 686 C CA . LYS A 1 86 ? 17.506 -6.715 -18.583 1.00 86.12 86 LYS A CA 1
ATOM 687 C C . LYS A 1 86 ? 17.155 -6.691 -20.076 1.00 86.12 86 LYS A C 1
ATOM 689 O O . LYS A 1 86 ? 18.045 -6.683 -20.921 1.00 86.12 86 LYS A O 1
ATOM 694 N N . ARG A 1 87 ? 15.866 -6.777 -20.403 1.00 84.56 87 ARG A N 1
ATOM 695 C CA . ARG A 1 87 ? 15.312 -6.743 -21.760 1.00 84.56 87 ARG A CA 1
ATOM 696 C C . ARG A 1 87 ? 14.016 -5.935 -21.731 1.00 84.56 87 ARG A C 1
ATOM 698 O O . ARG A 1 87 ? 13.350 -5.958 -20.697 1.00 84.56 87 ARG A O 1
ATOM 705 N N . PRO A 1 88 ? 13.621 -5.290 -22.840 1.00 82.44 88 PRO A N 1
ATOM 706 C CA . PRO A 1 88 ? 12.334 -4.611 -22.919 1.00 82.44 88 PRO A CA 1
ATOM 707 C C . PRO A 1 88 ? 11.186 -5.542 -22.517 1.00 82.44 88 PRO A C 1
ATOM 709 O O . PRO A 1 88 ? 11.103 -6.685 -22.983 1.00 82.44 88 PRO A O 1
ATOM 712 N N . LEU A 1 89 ? 10.315 -5.059 -21.632 1.00 84.00 89 LEU A N 1
ATOM 713 C CA . LEU A 1 89 ? 9.119 -5.790 -21.232 1.00 84.00 89 LEU A CA 1
ATOM 714 C C . LEU A 1 89 ? 8.131 -5.790 -22.401 1.00 84.00 89 LEU A C 1
ATOM 716 O O . LEU A 1 89 ? 7.915 -4.768 -23.046 1.00 84.00 89 LEU A O 1
ATOM 720 N N . ARG A 1 90 ? 7.569 -6.964 -22.704 1.00 78.06 90 ARG A N 1
ATOM 721 C CA . ARG A 1 90 ? 6.846 -7.201 -23.964 1.00 78.06 90 ARG A CA 1
ATOM 722 C C . ARG A 1 90 ? 5.490 -6.505 -24.064 1.00 78.06 90 ARG A C 1
ATOM 724 O O . ARG A 1 90 ? 5.023 -6.302 -25.176 1.00 78.06 90 ARG A O 1
ATOM 731 N N . SER A 1 91 ? 4.858 -6.170 -22.943 1.00 81.75 91 SER A N 1
ATOM 732 C CA . SER A 1 91 ? 3.553 -5.507 -22.935 1.00 81.75 91 SER A CA 1
ATOM 733 C C . SER A 1 91 ? 3.583 -4.231 -22.113 1.00 81.75 91 SER A C 1
ATOM 735 O O . SER A 1 91 ? 4.253 -4.157 -21.082 1.00 81.75 91 SER A O 1
ATOM 737 N N . GLU A 1 92 ? 2.788 -3.257 -22.541 1.00 76.38 92 GLU A N 1
ATOM 738 C CA . GLU A 1 92 ? 2.612 -1.966 -21.871 1.00 76.38 92 GLU A CA 1
ATOM 739 C C . GLU A 1 92 ? 2.226 -2.138 -20.394 1.00 76.38 92 GLU A C 1
ATOM 741 O O . GLU A 1 92 ? 2.843 -1.546 -19.515 1.00 76.38 92 GLU A O 1
ATOM 746 N N . ALA A 1 93 ? 1.333 -3.089 -20.092 1.00 77.31 93 ALA A N 1
ATOM 747 C CA . ALA A 1 93 ? 0.923 -3.423 -18.724 1.00 77.31 93 ALA A CA 1
ATOM 748 C C . ALA A 1 93 ? 2.077 -3.856 -17.793 1.00 77.31 93 ALA A C 1
ATOM 750 O O . ALA A 1 93 ? 1.929 -3.815 -16.571 1.00 77.31 93 ALA A O 1
ATOM 751 N N . CYS A 1 94 ? 3.214 -4.280 -18.352 1.00 83.88 94 CYS A N 1
ATOM 752 C CA . CYS A 1 94 ? 4.391 -4.695 -17.595 1.00 83.88 94 CYS A CA 1
ATOM 753 C C . CYS A 1 94 ? 5.369 -3.550 -17.337 1.00 83.88 94 CYS A C 1
ATOM 755 O O . CYS A 1 94 ? 6.207 -3.686 -16.452 1.00 83.88 94 CYS A O 1
ATOM 757 N N . GLN A 1 95 ? 5.281 -2.433 -18.069 1.00 84.38 95 GLN A N 1
ATOM 758 C CA . GLN A 1 95 ? 6.221 -1.311 -17.929 1.00 84.38 95 GLN A CA 1
ATOM 759 C C . GLN A 1 95 ? 6.214 -0.703 -16.518 1.00 84.38 95 GLN A C 1
ATOM 761 O O . GLN A 1 95 ? 7.210 -0.120 -16.093 1.00 84.38 95 GLN A O 1
ATOM 766 N N . LYS A 1 96 ? 5.145 -0.955 -15.754 1.00 85.12 96 LYS A N 1
ATOM 767 C CA . LYS A 1 96 ? 5.022 -0.607 -14.336 1.00 85.12 96 LYS A CA 1
ATOM 768 C C . LYS A 1 96 ? 5.953 -1.380 -13.389 1.00 85.12 96 LYS A C 1
ATOM 770 O O . LYS A 1 96 ? 6.128 -0.968 -12.252 1.00 85.12 96 LYS A O 1
ATOM 775 N N . PHE A 1 97 ? 6.548 -2.496 -13.815 1.00 87.81 97 PHE A N 1
ATOM 776 C CA . PHE A 1 97 ? 7.469 -3.298 -12.995 1.00 87.81 97 PHE A CA 1
ATOM 777 C C . PHE A 1 97 ? 8.925 -2.887 -13.236 1.00 87.81 97 PHE A C 1
ATOM 779 O O . PHE A 1 97 ? 9.770 -3.696 -13.616 1.00 87.81 97 PHE A O 1
ATOM 786 N N . THR A 1 98 ? 9.200 -1.597 -13.062 1.00 89.38 98 THR A N 1
ATOM 787 C CA . THR A 1 98 ? 10.514 -0.976 -13.264 1.00 89.38 98 THR A CA 1
ATOM 788 C C . THR A 1 98 ? 10.783 0.042 -12.147 1.00 89.38 98 THR A C 1
ATOM 790 O O . THR A 1 98 ? 9.850 0.427 -11.435 1.00 89.38 98 THR A O 1
ATOM 793 N N . PRO A 1 99 ? 12.027 0.532 -11.980 1.00 91.81 99 PRO A N 1
ATOM 794 C CA . PRO A 1 99 ? 12.341 1.533 -10.959 1.00 91.81 99 PRO A CA 1
ATOM 795 C C . PRO A 1 99 ? 11.595 2.866 -11.119 1.00 91.81 99 PRO A C 1
ATOM 797 O O . PRO A 1 99 ? 11.514 3.631 -10.160 1.00 91.81 99 PRO A O 1
ATOM 800 N N . GLU A 1 100 ? 11.049 3.156 -12.304 1.00 91.12 100 GLU A N 1
ATOM 801 C CA . GLU A 1 100 ? 10.288 4.381 -12.591 1.00 91.12 100 GLU A CA 1
ATOM 802 C C . GLU A 1 100 ? 8.949 4.434 -11.841 1.00 91.12 100 GLU A C 1
ATOM 804 O O . GLU A 1 100 ? 8.392 5.515 -11.616 1.00 91.12 100 GLU A O 1
ATOM 809 N N . TYR A 1 101 ? 8.469 3.275 -11.391 1.00 91.75 101 TYR A N 1
ATOM 810 C CA . TYR A 1 101 ? 7.223 3.127 -10.663 1.00 91.75 101 TYR A CA 1
ATOM 811 C C . TYR A 1 101 ? 7.480 2.743 -9.206 1.00 91.75 101 TYR A C 1
ATOM 813 O O . TYR A 1 101 ? 8.511 2.176 -8.823 1.00 91.75 101 TYR A O 1
ATOM 821 N N . LYS A 1 102 ? 6.505 3.080 -8.371 1.00 93.19 102 LYS A N 1
ATOM 822 C CA . LYS A 1 102 ? 6.409 2.681 -6.977 1.00 93.19 102 LYS A CA 1
ATOM 823 C C . LYS A 1 102 ? 5.189 1.776 -6.839 1.00 93.19 102 LYS A C 1
ATOM 825 O O . LYS A 1 102 ? 4.058 2.255 -6.785 1.00 93.19 102 LYS A O 1
ATOM 830 N N . CYS A 1 103 ? 5.433 0.470 -6.857 1.00 92.06 103 CYS A N 1
ATOM 831 C CA . CYS A 1 103 ? 4.416 -0.550 -6.628 1.00 92.06 103 CYS A CA 1
ATOM 832 C C . CYS A 1 103 ? 4.227 -0.732 -5.133 1.00 92.06 103 CYS A C 1
ATOM 834 O O . CYS A 1 103 ? 5.170 -1.127 -4.451 1.00 92.06 103 CYS A O 1
ATOM 836 N N . VAL A 1 104 ? 3.046 -0.394 -4.631 1.00 94.44 104 VAL A N 1
ATOM 837 C CA . VAL A 1 104 ? 2.772 -0.371 -3.201 1.00 94.44 104 VAL A CA 1
ATOM 838 C C . VAL A 1 104 ? 1.537 -1.163 -2.832 1.00 94.44 104 VAL A C 1
ATOM 840 O O . VAL A 1 104 ? 0.537 -1.187 -3.550 1.00 94.44 104 VAL A O 1
ATOM 843 N N . ASP A 1 105 ? 1.622 -1.726 -1.644 1.00 95.38 105 ASP A N 1
ATOM 844 C CA . ASP A 1 105 ? 0.535 -2.277 -0.868 1.00 95.38 105 ASP A CA 1
ATOM 845 C C . ASP A 1 105 ? 0.376 -1.403 0.374 1.00 95.38 105 ASP A C 1
ATOM 847 O O . ASP A 1 105 ? 1.360 -0.888 0.911 1.00 95.38 105 ASP A O 1
ATOM 851 N N . MET A 1 106 ? -0.852 -1.194 0.833 1.00 96.81 106 MET A N 1
ATOM 852 C CA . MET A 1 106 ? -1.093 -0.303 1.965 1.00 96.81 106 MET A CA 1
ATOM 853 C C . MET A 1 106 ? -2.177 -0.860 2.870 1.00 96.81 106 MET A C 1
ATOM 855 O O . MET A 1 106 ? -3.217 -1.299 2.391 1.00 96.81 106 MET A O 1
ATOM 859 N N . THR A 1 107 ? -1.961 -0.763 4.177 1.00 97.94 107 THR A N 1
ATOM 860 C CA . THR A 1 107 ? -3.004 -0.986 5.179 1.00 97.94 107 THR A CA 1
ATOM 861 C C . THR A 1 107 ? -2.966 0.159 6.176 1.00 97.94 107 THR A C 1
ATOM 863 O O . THR A 1 107 ? -1.917 0.458 6.747 1.00 97.94 107 THR A O 1
ATOM 866 N N . PHE A 1 108 ? -4.102 0.815 6.383 1.00 97.94 108 PHE A N 1
ATOM 867 C CA . PHE A 1 108 ? -4.226 1.943 7.301 1.00 97.94 108 PHE A CA 1
ATOM 868 C C . PHE A 1 108 ? -5.581 1.952 7.994 1.00 97.94 108 PHE A C 1
ATOM 870 O O . PHE A 1 108 ? -6.537 1.365 7.504 1.00 97.94 108 PHE A O 1
ATOM 877 N N . GLY A 1 109 ? -5.679 2.573 9.160 1.00 96.62 109 GLY A N 1
ATOM 878 C CA . GLY A 1 109 ? -6.864 2.449 9.992 1.00 96.62 109 GLY A CA 1
ATOM 879 C C . GLY A 1 109 ? -6.741 3.143 11.338 1.00 96.62 109 GLY A C 1
ATOM 880 O O . GLY A 1 109 ? -5.739 3.789 11.652 1.00 96.62 109 GLY A O 1
ATOM 881 N N . ASN A 1 110 ? -7.779 2.975 12.141 1.00 95.69 110 ASN A N 1
ATOM 882 C CA . ASN A 1 110 ? -7.822 3.375 13.538 1.00 95.69 110 ASN A CA 1
ATOM 883 C C . ASN A 1 110 ? -8.245 2.183 14.419 1.00 95.69 110 ASN A C 1
ATOM 885 O O . ASN A 1 110 ? -8.128 1.021 14.021 1.00 95.69 110 ASN A O 1
ATOM 889 N N . ASP A 1 111 ? -8.711 2.453 15.632 1.00 95.69 111 ASP A N 1
ATOM 890 C CA . ASP A 1 111 ? -9.181 1.452 16.591 1.00 95.69 111 ASP A CA 1
ATOM 891 C C . ASP A 1 111 ? -10.524 0.803 16.207 1.00 95.69 111 ASP A C 1
ATOM 893 O O . ASP A 1 111 ? -10.952 -0.131 16.879 1.00 95.69 111 ASP A O 1
ATOM 897 N N . LYS A 1 112 ? -11.184 1.242 15.126 1.00 92.50 112 LYS A N 1
ATOM 898 C CA . LYS A 1 112 ? -12.512 0.748 14.717 1.00 92.50 112 LYS A CA 1
ATOM 899 C C . LYS A 1 112 ? -12.582 0.269 13.276 1.00 92.50 112 LYS A C 1
ATOM 901 O O . LYS A 1 112 ? -13.342 -0.655 12.982 1.00 92.50 112 LYS A O 1
ATOM 906 N N . MET A 1 113 ? -11.834 0.896 12.375 1.00 94.00 113 MET A N 1
ATOM 907 C CA . MET A 1 113 ? -11.870 0.599 10.948 1.00 94.00 113 MET A CA 1
ATOM 908 C C . MET A 1 113 ? -10.476 0.491 10.349 1.00 94.00 113 MET A C 1
ATOM 910 O O . MET A 1 113 ? -9.524 1.130 10.796 1.00 94.00 113 MET A O 1
ATOM 914 N N . SER A 1 114 ? -10.388 -0.291 9.281 1.00 95.44 114 SER A N 1
ATOM 915 C CA . SER A 1 114 ? -9.176 -0.484 8.500 1.00 95.44 114 SER A CA 1
ATOM 916 C C . SER A 1 114 ? -9.499 -0.426 7.018 1.00 95.44 114 SER A C 1
ATOM 918 O O . SER A 1 114 ? -10.570 -0.864 6.594 1.00 95.44 114 SER A O 1
ATOM 920 N N . VAL A 1 115 ? -8.546 0.047 6.236 1.00 96.00 115 VAL A N 1
ATOM 921 C CA . VAL A 1 115 ? -8.576 0.095 4.785 1.00 96.00 115 VAL A CA 1
ATOM 922 C C . VAL A 1 115 ? -7.339 -0.610 4.260 1.00 96.00 115 VAL A C 1
ATOM 924 O O . VAL A 1 115 ? -6.241 -0.389 4.771 1.00 96.00 115 VAL A O 1
ATOM 927 N N . GLN A 1 116 ? -7.521 -1.448 3.246 1.00 95.88 116 GLN A N 1
ATOM 928 C CA . GLN A 1 116 ? -6.438 -2.133 2.550 1.00 95.88 116 GLN A CA 1
ATOM 929 C C . GLN A 1 116 ? -6.425 -1.750 1.065 1.00 95.88 116 GLN A C 1
ATOM 931 O O . GLN A 1 116 ? -7.474 -1.612 0.438 1.00 95.88 116 GLN A O 1
ATOM 936 N N . LEU A 1 117 ? -5.233 -1.585 0.502 1.00 93.81 117 LEU A N 1
ATOM 937 C CA . LEU A 1 117 ? -4.974 -1.428 -0.924 1.00 93.81 117 LEU A CA 1
ATOM 938 C C . LEU A 1 117 ? -4.046 -2.559 -1.356 1.00 93.81 117 LEU A C 1
ATOM 940 O O . LEU A 1 117 ? -2.899 -2.621 -0.910 1.00 93.81 117 LEU A O 1
ATOM 944 N N . ALA A 1 118 ? -4.544 -3.418 -2.241 1.00 88.31 118 ALA A N 1
ATOM 945 C CA . ALA A 1 118 ? -3.733 -4.438 -2.887 1.00 88.31 118 ALA A CA 1
ATOM 946 C C . ALA A 1 118 ? -2.928 -3.821 -4.034 1.00 88.31 118 ALA A C 1
ATOM 948 O O . ALA A 1 118 ? -3.496 -3.137 -4.886 1.00 88.31 118 ALA A O 1
ATOM 949 N N . SER A 1 119 ? -1.626 -4.097 -4.035 1.00 84.94 119 SER A N 1
ATOM 950 C CA . SER A 1 119 ? -0.635 -3.923 -5.100 1.00 84.94 119 SER A CA 1
ATOM 951 C C . SER A 1 119 ? -1.055 -2.995 -6.244 1.00 84.94 119 SER A C 1
ATOM 953 O O . SER A 1 119 ? -1.623 -3.423 -7.253 1.00 84.94 119 SER A O 1
ATOM 955 N N . HIS A 1 120 ? -0.694 -1.717 -6.131 1.00 88.44 120 HIS A N 1
ATOM 956 C CA . HIS A 1 120 ? -0.856 -0.741 -7.204 1.00 88.44 120 HIS A CA 1
ATOM 957 C C . HIS A 1 120 ? 0.466 -0.044 -7.521 1.00 88.44 120 HIS A C 1
ATOM 959 O O . HIS A 1 120 ? 1.196 0.358 -6.620 1.00 88.44 120 HIS A O 1
ATOM 965 N N . CYS A 1 121 ? 0.781 0.109 -8.808 1.00 89.25 121 CYS A N 1
ATOM 966 C CA . CYS A 1 121 ? 2.012 0.754 -9.259 1.00 89.25 121 CYS A CA 1
ATOM 967 C C . CYS A 1 121 ? 1.728 2.174 -9.719 1.00 89.25 121 CYS A C 1
ATOM 969 O O . CYS A 1 121 ? 1.047 2.388 -10.718 1.00 89.25 121 CYS A O 1
ATOM 971 N N . PHE A 1 122 ? 2.293 3.124 -8.990 1.00 90.50 122 PHE A N 1
ATOM 972 C CA . PHE A 1 122 ? 2.190 4.544 -9.274 1.00 90.50 122 PHE A CA 1
ATOM 973 C C . PHE A 1 122 ? 3.465 5.041 -9.939 1.00 90.50 122 PHE A C 1
ATOM 975 O O . PHE A 1 122 ? 4.547 4.523 -9.664 1.00 90.50 122 PHE A O 1
ATOM 982 N N . LEU A 1 123 ? 3.380 6.088 -10.750 1.00 91.06 123 LEU A N 1
ATOM 983 C CA . LEU A 1 123 ? 4.588 6.766 -11.211 1.00 91.06 123 LEU A CA 1
ATOM 984 C C . LEU A 1 123 ? 5.319 7.407 -10.030 1.00 91.06 123 LEU A C 1
ATOM 986 O O . LEU A 1 123 ? 4.706 8.099 -9.214 1.00 91.06 123 LEU A O 1
ATOM 990 N N . ARG A 1 124 ? 6.647 7.265 -9.976 1.00 91.81 124 ARG A N 1
ATOM 991 C CA . ARG A 1 124 ? 7.458 8.073 -9.049 1.00 91.81 124 ARG A CA 1
ATOM 992 C C . ARG A 1 124 ? 7.510 9.529 -9.467 1.00 91.81 124 ARG A C 1
ATOM 994 O O . ARG A 1 124 ? 7.531 10.416 -8.623 1.00 91.81 124 ARG A O 1
ATOM 1001 N N . LYS A 1 125 ? 7.553 9.783 -10.775 1.00 88.56 125 LYS A N 1
ATOM 1002 C CA . LYS A 1 125 ? 7.543 11.144 -11.301 1.00 88.56 125 LYS A CA 1
ATOM 1003 C C . LYS A 1 125 ? 6.183 11.773 -11.022 1.00 88.56 125 LYS A C 1
ATOM 1005 O O . LYS A 1 125 ? 5.152 11.211 -11.391 1.00 88.56 125 LYS A O 1
ATOM 1010 N N . ARG A 1 126 ? 6.189 12.966 -10.425 1.00 82.00 126 ARG A N 1
ATOM 1011 C CA . ARG A 1 126 ? 4.982 13.776 -10.271 1.00 82.00 126 ARG A CA 1
ATOM 1012 C C . ARG A 1 126 ? 4.490 14.236 -11.646 1.00 82.00 126 ARG A C 1
ATOM 1014 O O . ARG A 1 126 ? 5.186 14.958 -12.357 1.00 82.00 126 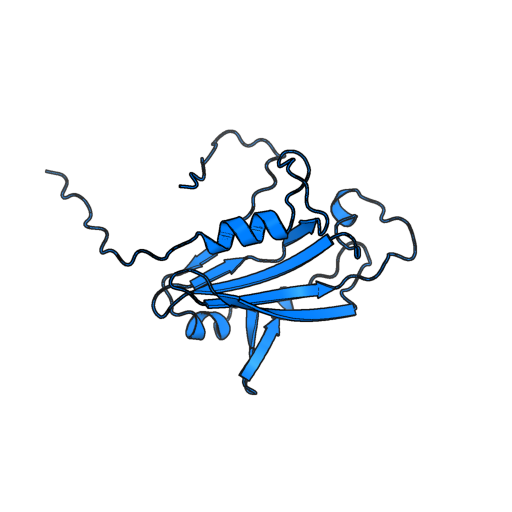ARG A O 1
ATOM 1021 N N . VAL A 1 127 ? 3.294 13.800 -12.009 1.00 79.94 127 VAL A N 1
ATOM 1022 C CA . VAL A 1 127 ? 2.536 14.184 -13.193 1.00 79.94 127 VAL A CA 1
ATOM 1023 C C . VAL A 1 127 ? 1.121 14.530 -12.742 1.00 79.94 127 VAL A C 1
ATOM 1025 O O . VAL A 1 127 ? 0.586 13.941 -11.806 1.00 79.94 127 VAL A O 1
ATOM 1028 N N . HIS A 1 128 ? 0.517 15.517 -13.393 1.00 69.00 128 HIS A N 1
ATOM 1029 C CA . HIS A 1 128 ? -0.839 15.983 -13.080 1.00 69.00 128 HIS A CA 1
ATOM 1030 C C . HIS A 1 128 ? -1.869 15.490 -14.108 1.00 69.00 128 HIS A C 1
ATOM 1032 O O . HIS A 1 128 ? -2.927 16.088 -14.259 1.00 69.00 128 HIS A O 1
ATOM 1038 N N . ASN A 1 129 ? -1.548 14.419 -14.841 1.00 68.88 129 ASN A N 1
ATOM 1039 C CA . ASN A 1 129 ? -2.393 13.857 -15.889 1.00 68.88 129 ASN A CA 1
ATOM 1040 C C . ASN A 1 129 ? -2.967 12.510 -15.426 1.00 68.88 129 ASN A C 1
ATOM 1042 O O . ASN A 1 129 ? -2.312 11.477 -15.555 1.00 68.88 129 ASN A O 1
ATOM 1046 N N . LEU A 1 130 ? -4.189 12.552 -14.891 1.00 65.44 130 LEU A N 1
ATOM 1047 C CA . LEU A 1 130 ? -4.907 11.372 -14.403 1.00 65.44 130 LEU A CA 1
ATOM 1048 C C . LEU A 1 130 ? -5.350 10.423 -15.527 1.00 65.44 130 LEU A C 1
ATOM 1050 O O . LEU A 1 130 ? -5.567 9.246 -15.255 1.00 65.44 130 LEU A O 1
ATOM 1054 N N . ASP A 1 131 ? -5.433 10.903 -16.772 1.00 61.25 131 ASP A N 1
ATOM 1055 C CA . ASP A 1 131 ? -5.888 10.100 -17.916 1.00 61.25 131 ASP A CA 1
ATOM 1056 C C . ASP A 1 131 ? -4.873 9.020 -18.293 1.00 61.25 131 ASP A C 1
ATOM 1058 O O . ASP A 1 131 ? -5.224 7.977 -18.844 1.00 61.25 131 ASP A O 1
ATOM 1062 N N . LYS A 1 132 ? -3.589 9.263 -18.003 1.00 61.84 132 LYS A N 1
ATOM 1063 C CA . LYS A 1 132 ? -2.517 8.316 -18.310 1.00 61.84 132 LYS A CA 1
ATOM 1064 C C . LYS A 1 132 ? -2.114 7.523 -17.081 1.00 61.84 132 LYS A C 1
ATOM 1066 O O . LYS A 1 132 ? -2.249 6.294 -17.090 1.00 61.84 132 LYS A O 1
ATOM 1071 N N . GLU A 1 133 ? -1.609 8.200 -16.048 1.00 73.31 133 GLU A N 1
ATOM 1072 C CA . GLU A 1 133 ? -0.967 7.559 -14.896 1.00 73.31 133 GLU A CA 1
ATOM 1073 C C . GLU A 1 133 ? -1.037 8.428 -13.634 1.00 73.31 133 GLU A C 1
ATOM 1075 O O . GLU A 1 133 ? -0.787 9.632 -13.667 1.00 73.31 133 GLU A O 1
ATOM 1080 N N . LEU A 1 134 ? -1.333 7.802 -12.492 1.00 81.50 134 LEU A N 1
ATOM 1081 C CA . LEU A 1 134 ? -1.379 8.469 -11.193 1.00 81.50 134 LEU A CA 1
ATOM 1082 C C . LEU A 1 134 ? 0.002 8.433 -10.525 1.00 81.50 134 LEU A C 1
ATOM 1084 O O . LEU A 1 134 ? 0.598 7.370 -10.336 1.00 81.50 134 LEU A O 1
ATOM 1088 N N . SER A 1 135 ? 0.512 9.602 -10.145 1.00 89.75 135 SER A N 1
ATOM 1089 C CA . SER A 1 135 ? 1.748 9.712 -9.369 1.00 89.75 135 SER A CA 1
ATOM 1090 C C . SER A 1 135 ? 1.560 9.293 -7.924 1.00 89.75 135 SER A C 1
ATOM 1092 O O . SER A 1 135 ? 0.552 9.631 -7.300 1.00 89.75 135 SER A O 1
ATOM 1094 N N . TYR A 1 136 ? 2.591 8.666 -7.363 1.00 92.19 136 TYR A N 1
ATOM 1095 C CA . TYR A 1 136 ? 2.598 8.240 -5.969 1.00 92.19 136 TYR A CA 1
ATOM 1096 C C . TYR A 1 136 ? 2.378 9.419 -5.019 1.00 92.19 136 TYR A C 1
ATOM 1098 O O . TYR A 1 136 ? 1.550 9.331 -4.122 1.00 92.19 136 TYR A O 1
ATOM 1106 N N . ASP A 1 137 ? 3.047 10.549 -5.256 1.00 91.62 137 ASP A N 1
ATOM 1107 C CA . ASP A 1 137 ? 2.920 11.726 -4.391 1.00 91.62 137 ASP A CA 1
ATOM 1108 C C . ASP A 1 137 ? 1.500 12.297 -4.400 1.00 91.62 137 ASP A C 1
ATOM 1110 O O . ASP A 1 137 ? 0.959 12.619 -3.350 1.00 91.62 137 ASP A O 1
ATOM 1114 N N . VAL A 1 138 ? 0.857 12.365 -5.571 1.00 89.62 138 VAL A N 1
ATOM 1115 C CA . VAL A 1 138 ? -0.530 12.850 -5.695 1.00 89.62 138 VAL A CA 1
ATOM 1116 C C . VAL A 1 138 ? -1.501 11.885 -5.014 1.00 89.62 138 VAL A C 1
ATOM 1118 O O . VAL A 1 138 ? -2.428 12.315 -4.323 1.00 89.62 138 VAL A O 1
ATOM 1121 N N . PHE A 1 139 ? -1.274 10.579 -5.172 1.00 90.69 139 PHE A N 1
ATOM 1122 C CA . PHE A 1 139 ? -2.026 9.548 -4.467 1.00 90.69 139 PHE A CA 1
ATOM 1123 C C . PHE A 1 139 ? -1.874 9.684 -2.946 1.00 90.69 139 PHE A C 1
ATOM 1125 O O . PHE A 1 139 ? -2.874 9.715 -2.234 1.00 90.69 139 PHE A O 1
ATOM 1132 N N . MET A 1 140 ? -0.651 9.835 -2.439 1.00 93.62 140 MET A N 1
ATOM 1133 C CA . MET A 1 140 ? -0.396 9.979 -1.006 1.00 93.62 140 MET A CA 1
ATOM 1134 C C . MET A 1 140 ? -0.942 11.290 -0.441 1.00 93.62 140 MET A C 1
ATOM 1136 O O . MET A 1 140 ? -1.524 11.271 0.644 1.00 93.62 140 MET A O 1
ATOM 1140 N N . ASP A 1 141 ? -0.812 12.403 -1.170 1.00 91.94 141 ASP A N 1
ATOM 1141 C CA . ASP A 1 141 ? -1.445 13.683 -0.832 1.00 91.94 141 ASP A CA 1
ATOM 1142 C C . ASP A 1 141 ? -2.960 13.485 -0.676 1.00 91.94 141 ASP A C 1
ATOM 1144 O O . ASP A 1 141 ? -3.549 13.941 0.301 1.00 91.94 141 ASP A O 1
ATOM 1148 N N . THR A 1 142 ? -3.574 12.722 -1.586 1.00 89.56 142 THR A N 1
ATOM 1149 C CA . THR A 1 142 ? -5.005 12.392 -1.561 1.00 89.56 142 TH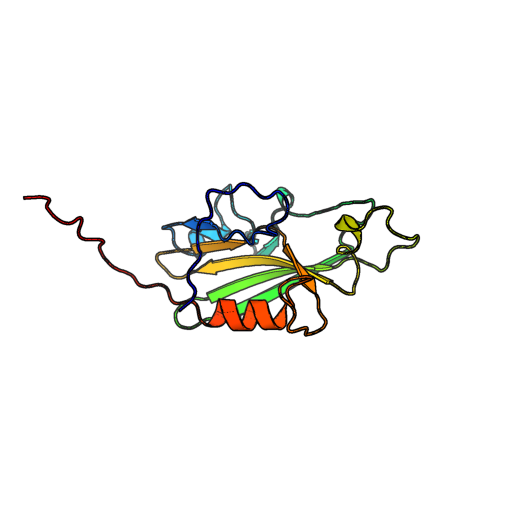R A CA 1
ATOM 1150 C C . THR A 1 142 ? -5.379 11.519 -0.366 1.00 89.56 142 THR A C 1
ATOM 1152 O O . THR A 1 142 ? -6.267 11.885 0.404 1.00 89.56 142 THR A O 1
ATOM 1155 N N . ILE A 1 143 ? -4.699 10.388 -0.169 1.00 92.50 143 ILE A N 1
ATOM 1156 C CA . ILE A 1 143 ? -4.979 9.457 0.931 1.00 92.50 143 ILE A CA 1
ATOM 1157 C C . ILE A 1 143 ? -4.868 10.149 2.285 1.00 92.50 143 ILE A C 1
ATOM 1159 O O . ILE A 1 143 ? -5.731 9.960 3.137 1.00 92.50 143 ILE A O 1
ATOM 1163 N N . LYS A 1 144 ? -3.869 11.013 2.480 1.00 92.81 144 LYS A N 1
ATOM 1164 C CA . LYS A 1 144 ? -3.685 11.756 3.735 1.00 92.81 144 LYS A CA 1
ATOM 1165 C C . LYS A 1 144 ? -4.834 12.719 4.061 1.00 92.81 144 LYS A C 1
ATOM 1167 O O . LYS A 1 144 ? -4.950 13.141 5.210 1.00 92.81 144 LYS A O 1
ATOM 1172 N N . THR A 1 145 ? -5.701 13.045 3.097 1.00 91.19 145 THR A N 1
ATOM 1173 C CA . THR A 1 145 ? -6.927 13.823 3.355 1.00 91.19 145 THR A CA 1
ATOM 1174 C C . THR A 1 145 ? -8.089 12.995 3.899 1.00 91.19 145 THR A C 1
ATOM 1176 O O . THR A 1 145 ? -9.052 13.583 4.388 1.00 91.19 145 THR A O 1
ATOM 1179 N N . ILE A 1 146 ? -8.017 11.661 3.827 1.00 88.94 146 ILE A N 1
ATOM 1180 C CA . ILE A 1 146 ? -9.070 10.769 4.319 1.00 88.94 146 ILE A CA 1
ATOM 1181 C C . ILE A 1 146 ? -9.174 10.887 5.839 1.00 88.94 146 ILE A C 1
ATOM 1183 O O . ILE A 1 146 ? -8.168 10.938 6.549 1.00 88.94 146 ILE A O 1
ATOM 1187 N N . GLU A 1 147 ? -10.409 10.876 6.326 1.00 90.44 147 GLU A N 1
ATOM 1188 C CA . GLU A 1 147 ? -10.754 10.858 7.741 1.00 90.44 147 GLU A CA 1
ATOM 1189 C C . GLU A 1 147 ? -11.804 9.771 7.982 1.00 90.44 147 GLU A C 1
ATOM 1191 O O . GLU A 1 147 ? -12.747 9.616 7.201 1.00 90.44 147 GLU A O 1
ATOM 1196 N N . PHE A 1 148 ? -11.643 9.000 9.056 1.00 87.31 148 PHE A N 1
ATOM 1197 C CA . PHE A 1 148 ? -12.668 8.047 9.470 1.00 87.31 148 PHE A CA 1
ATOM 1198 C C . PHE A 1 148 ? -13.713 8.751 10.327 1.00 87.31 148 PHE A C 1
ATOM 1200 O O . PHE A 1 148 ? -13.429 9.150 11.454 1.00 87.31 148 PHE A O 1
ATOM 1207 N N . HIS A 1 149 ? -14.929 8.887 9.800 1.00 84.06 149 HIS A N 1
ATOM 1208 C CA . HIS A 1 149 ? -16.068 9.374 10.571 1.00 84.06 149 HIS A CA 1
ATOM 1209 C C . HIS A 1 149 ? -16.822 8.203 11.191 1.00 84.06 149 HIS A C 1
ATOM 1211 O O . HIS A 1 149 ? -17.445 7.388 10.509 1.00 84.06 149 HIS A O 1
ATOM 1217 N N . GLU A 1 150 ? -16.769 8.132 12.511 1.00 69.62 150 GLU A N 1
ATOM 1218 C CA . GLU A 1 150 ? -17.407 7.085 13.294 1.00 69.62 150 GLU A CA 1
ATOM 1219 C C . GLU A 1 150 ? -18.838 7.512 13.624 1.00 69.62 150 GLU A C 1
ATOM 1221 O O . GLU A 1 150 ? -19.102 8.154 14.636 1.00 69.62 150 GLU A O 1
ATOM 1226 N N . GLY A 1 151 ? -19.769 7.201 12.724 1.00 63.84 151 GLY A N 1
ATOM 1227 C CA . GLY A 1 151 ? -21.195 7.467 12.907 1.00 63.84 151 GLY A CA 1
ATOM 1228 C C . GLY A 1 151 ? -22.007 6.185 13.076 1.00 63.84 151 GLY A C 1
ATOM 1229 O O . GLY A 1 151 ? -21.710 5.157 12.463 1.00 63.84 151 GLY A O 1
ATOM 1230 N N . SER A 1 152 ? -23.088 6.251 13.858 1.00 51.44 152 SER A N 1
ATOM 1231 C CA . SER A 1 152 ? -24.204 5.325 13.669 1.00 51.44 152 SER A CA 1
ATOM 1232 C C . SER A 1 152 ? -24.955 5.776 12.417 1.00 51.44 152 SER A C 1
ATOM 1234 O O . SER A 1 152 ? -25.425 6.907 12.337 1.00 51.44 152 SER A O 1
ATOM 1236 N N . VAL A 1 153 ? -25.038 4.915 11.404 1.00 53.84 153 VAL A N 1
ATOM 1237 C CA . VAL A 1 153 ? -25.978 5.143 10.304 1.00 53.84 153 VAL A CA 1
ATOM 1238 C C . VAL A 1 153 ? -27.359 4.872 10.889 1.00 53.84 153 VAL A C 1
ATOM 1240 O O . VAL A 1 153 ? -27.767 3.717 11.012 1.00 53.84 153 VAL A O 1
ATOM 1243 N N . SER A 1 154 ? -28.057 5.917 11.328 1.00 49.34 154 SER A N 1
ATOM 1244 C CA . SER A 1 154 ? -29.485 5.816 11.592 1.00 49.34 154 SER A CA 1
ATOM 1245 C C . SER A 1 154 ? -30.165 5.555 10.253 1.00 49.34 154 SER A C 1
ATOM 1247 O O . SER A 1 154 ? -30.259 6.431 9.396 1.00 49.34 154 SER A O 1
ATOM 1249 N N . VAL A 1 155 ? -30.592 4.310 10.042 1.00 55.66 155 VAL A N 1
ATOM 1250 C CA . VAL A 1 155 ? -31.467 3.967 8.919 1.00 55.66 155 VAL A CA 1
ATOM 1251 C C . VAL A 1 155 ? -32.693 4.877 9.032 1.00 55.66 155 VAL A C 1
ATOM 1253 O O . VAL A 1 155 ? -33.316 4.890 10.101 1.00 55.66 155 VAL A O 1
ATOM 1256 N N . PRO A 1 156 ? -33.045 5.663 7.997 1.00 53.38 156 PRO A N 1
ATOM 1257 C CA . PRO A 1 156 ? -34.273 6.435 8.029 1.00 53.38 156 PRO A CA 1
ATOM 1258 C C . PRO A 1 156 ? -35.422 5.456 8.253 1.00 53.38 156 PRO A C 1
ATOM 1260 O O . PRO A 1 156 ? -35.592 4.514 7.479 1.00 53.38 156 PRO A O 1
ATOM 1263 N N . ARG A 1 157 ? -36.194 5.643 9.327 1.00 48.50 157 ARG A N 1
ATOM 1264 C CA . ARG A 1 157 ? -37.482 4.961 9.451 1.00 48.50 157 ARG A CA 1
ATOM 1265 C C . ARG A 1 157 ? -38.342 5.470 8.301 1.00 48.50 157 ARG A C 1
ATOM 1267 O O . ARG A 1 157 ? -38.750 6.627 8.305 1.00 48.50 157 ARG A O 1
ATOM 1274 N N . SER A 1 158 ? -38.549 4.621 7.304 1.00 60.44 158 SER A N 1
ATOM 1275 C CA . SER A 1 158 ? -39.619 4.787 6.332 1.00 60.44 158 SER A CA 1
ATOM 1276 C C . SER A 1 158 ? -40.936 4.796 7.108 1.00 60.44 158 SER A C 1
ATOM 1278 O O . SER A 1 158 ? -41.280 3.783 7.723 1.00 60.44 158 SER A O 1
ATOM 1280 N N . ASN A 1 159 ? -41.592 5.957 7.143 1.00 50.09 159 ASN A N 1
ATOM 1281 C CA . ASN A 1 159 ? -42.999 6.078 7.523 1.00 50.09 159 ASN A CA 1
ATOM 1282 C C . ASN A 1 159 ? -43.883 5.553 6.395 1.00 50.09 159 ASN A C 1
ATOM 1284 O O . ASN A 1 159 ? -43.517 5.797 5.222 1.00 50.09 159 ASN A O 1
#

pLDDT: mean 82.25, std 18.88, range [23.05, 98.44]